Protein AF-A0A1B6C5C8-F1 (afdb_monomer_lite)

Secondary structure (DSSP, 8-state):
--HHHHHHHHHHHHHHH--TTT-HHHHHHHTHHHHHHHHHHHHHHHHHHHHHHHHHH---HHHHHHHHHHHHHHHHHHHHHTT--HHHHHHHHHHHHTS-HHHHHHTT-

InterPro domains:
  IPR008179 Phosphoribosyl-ATP pyrophosphohydrolase [TIGR03188] (5-93)
  IPR008179 Phosphoribosyl-ATP pyrophosphohydrolase [cd11534] (21-93)
  IPR021130 Phosphoribosyl-ATP pyrophosphohydrolase-like [PF01503] (5-96)

Foldseek 3Di:
DDPLVVLLVVLLVLCVVLPCVPDPSSVQVVVPDVSLVVQLVVLVVQLVVVVVCCVVPVDDCVSNVVSVVSNVSSVSSVCVSVPHDVVVVVVVVVVCVPAPPVRVVVPPD

Radius of gyration: 16.65 Å; chains: 1; bounding box: 34×37×42 Å

Sequence (109 aa):
MNIIKKLEKIIKKRKKEMNFKNSYIASVFYRKNNYILRKISEETLELILEVKDYIKNKKNKKFIIHECADLLFHILILLSNFNINFKEILKELKKRENISGIEEKKNRK

Structure (mmCIF, N/CA/C/O backbone):
data_AF-A0A1B6C5C8-F1
#
_entry.id   AF-A0A1B6C5C8-F1
#
loop_
_atom_site.group_PDB
_atom_site.id
_atom_si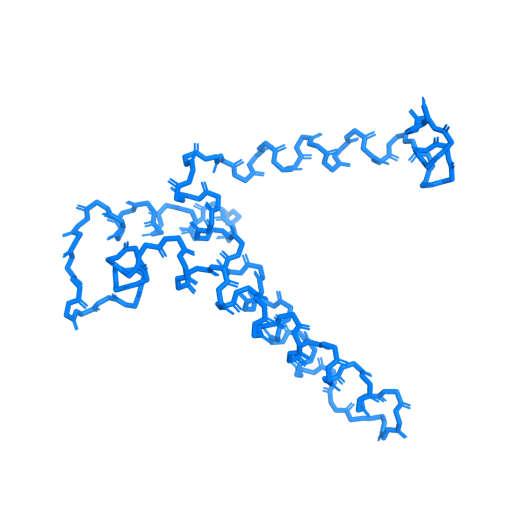te.type_symbol
_atom_site.label_atom_id
_atom_site.label_alt_id
_atom_site.label_comp_id
_atom_site.label_asym_id
_atom_site.label_entity_id
_atom_site.label_seq_id
_atom_site.pdbx_PDB_ins_code
_atom_site.Cartn_x
_atom_site.Cartn_y
_atom_site.Cartn_z
_atom_site.occupancy
_atom_site.B_iso_or_equiv
_atom_site.auth_seq_id
_atom_site.auth_comp_id
_atom_site.auth_asym_id
_atom_site.auth_atom_id
_atom_site.pdbx_PDB_model_num
ATOM 1 N N . MET A 1 1 ? -12.902 -13.516 0.252 1.00 53.62 1 MET A N 1
ATOM 2 C CA . MET A 1 1 ? -12.641 -12.287 1.048 1.00 53.62 1 MET A CA 1
ATOM 3 C C . MET A 1 1 ? -11.404 -11.593 0.471 1.00 53.62 1 MET A C 1
ATOM 5 O O . MET A 1 1 ? -10.376 -12.243 0.384 1.00 53.62 1 MET A O 1
ATOM 9 N N . ASN A 1 2 ? -11.498 -10.331 0.025 1.00 85.88 2 ASN A N 1
ATOM 10 C CA . ASN A 1 2 ? -10.384 -9.585 -0.597 1.00 85.88 2 ASN A CA 1
ATOM 11 C C . ASN A 1 2 ? -9.209 -9.400 0.397 1.00 85.88 2 ASN A C 1
ATOM 13 O O . ASN A 1 2 ? -9.445 -9.006 1.543 1.00 85.88 2 ASN A O 1
ATOM 17 N N . ILE A 1 3 ? -7.970 -9.671 -0.039 1.00 92.94 3 ILE A N 1
ATOM 18 C CA . ILE A 1 3 ? -6.737 -9.563 0.760 1.00 92.94 3 ILE A CA 1
ATOM 19 C C . ILE A 1 3 ? -6.573 -8.185 1.414 1.00 92.94 3 ILE A C 1
ATOM 21 O O . ILE A 1 3 ? -6.234 -8.114 2.594 1.00 92.94 3 ILE A O 1
ATOM 25 N N . ILE A 1 4 ? -6.935 -7.102 0.720 1.00 93.12 4 ILE A N 1
ATOM 26 C CA . ILE A 1 4 ? -6.823 -5.737 1.253 1.00 93.12 4 ILE A CA 1
ATOM 27 C C . ILE A 1 4 ? -7.713 -5.547 2.485 1.00 93.12 4 ILE A C 1
ATOM 29 O O . ILE A 1 4 ? -7.256 -5.063 3.516 1.00 93.12 4 ILE A O 1
ATOM 33 N N . LYS A 1 5 ? -8.962 -6.033 2.439 1.00 91.81 5 LYS A N 1
ATOM 34 C CA . LYS A 1 5 ? -9.874 -5.976 3.595 1.00 91.81 5 LYS A CA 1
ATOM 35 C C . LYS A 1 5 ? -9.341 -6.783 4.784 1.00 91.81 5 LYS A C 1
ATOM 37 O O . LYS A 1 5 ? -9.586 -6.415 5.932 1.00 91.81 5 LYS A O 1
ATOM 42 N N . LYS A 1 6 ? -8.648 -7.902 4.531 1.00 94.00 6 LYS A N 1
ATOM 43 C CA . LYS A 1 6 ? -8.007 -8.704 5.588 1.00 94.00 6 LYS A CA 1
ATOM 44 C C . LYS A 1 6 ? -6.846 -7.927 6.217 1.00 94.00 6 LYS A C 1
ATOM 46 O O . LYS A 1 6 ? -6.775 -7.860 7.442 1.00 94.00 6 LYS A O 1
ATOM 51 N N . LEU A 1 7 ? -5.996 -7.306 5.398 1.00 94.69 7 LEU A N 1
ATOM 52 C CA . LEU A 1 7 ? -4.877 -6.482 5.860 1.00 94.69 7 LEU A CA 1
ATOM 53 C C . LEU A 1 7 ? -5.351 -5.262 6.656 1.00 94.69 7 LEU A C 1
ATOM 55 O O . LEU A 1 7 ? -4.860 -5.053 7.758 1.00 94.69 7 LEU A O 1
ATOM 59 N N . GLU A 1 8 ? -6.367 -4.529 6.191 1.00 93.25 8 GLU A N 1
ATOM 60 C CA . GLU A 1 8 ? -6.949 -3.407 6.946 1.00 93.25 8 GLU A CA 1
ATOM 61 C C . GLU A 1 8 ? -7.422 -3.832 8.342 1.00 93.25 8 GLU A C 1
ATOM 63 O O . GLU A 1 8 ? -7.148 -3.149 9.329 1.00 93.25 8 GLU A O 1
ATOM 68 N N . LYS A 1 9 ? -8.116 -4.976 8.452 1.00 93.31 9 LYS A N 1
ATOM 69 C CA . LYS A 1 9 ? -8.560 -5.511 9.749 1.00 93.31 9 LYS A CA 1
ATOM 70 C C . LYS A 1 9 ? -7.374 -5.826 10.663 1.00 93.31 9 LYS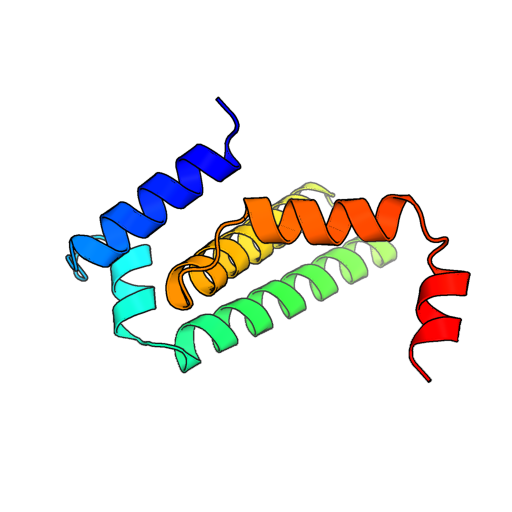 A C 1
ATOM 72 O O . LYS A 1 9 ? -7.414 -5.474 11.840 1.00 93.31 9 LYS A O 1
ATOM 77 N N . ILE A 1 10 ? -6.328 -6.460 10.131 1.00 93.00 10 ILE A N 1
ATOM 78 C CA . ILE A 1 10 ? -5.108 -6.794 10.883 1.00 93.00 10 ILE A CA 1
ATOM 79 C C . ILE A 1 10 ? -4.388 -5.523 11.345 1.00 93.00 10 ILE A C 1
ATOM 81 O O . ILE A 1 10 ? -4.008 -5.434 12.511 1.00 93.00 10 ILE A O 1
ATOM 85 N N . ILE A 1 11 ? -4.238 -4.531 10.464 1.00 93.56 11 ILE A N 1
ATOM 86 C CA . ILE A 1 11 ? -3.580 -3.256 10.770 1.00 93.56 11 ILE A CA 1
ATOM 87 C C . ILE A 1 11 ? -4.344 -2.518 11.870 1.00 93.56 11 ILE A C 1
ATOM 89 O O . ILE A 1 11 ? -3.745 -2.137 12.874 1.00 93.56 11 ILE A O 1
ATOM 93 N N . LYS A 1 12 ? -5.672 -2.392 11.748 1.00 91.38 12 LYS A N 1
ATOM 94 C CA . LYS A 1 12 ? -6.515 -1.754 12.773 1.00 91.38 12 LYS A CA 1
ATOM 95 C C . LYS A 1 12 ? -6.460 -2.491 14.109 1.00 91.38 12 LYS A C 1
ATOM 97 O O . LYS A 1 12 ? -6.393 -1.843 15.150 1.00 91.38 12 LYS A O 1
ATOM 102 N N . LYS A 1 13 ? -6.469 -3.830 14.093 1.00 91.31 13 LYS A N 1
ATOM 103 C CA . LYS A 1 13 ? -6.320 -4.652 15.303 1.00 91.31 13 LYS A CA 1
ATOM 104 C C . LYS A 1 13 ? -4.978 -4.369 15.986 1.00 91.31 13 LYS A C 1
ATOM 106 O O . LYS A 1 13 ? -4.964 -3.978 17.146 1.00 91.31 13 LYS A O 1
ATOM 111 N N . ARG A 1 14 ? -3.869 -4.447 15.244 1.00 89.31 14 ARG A N 1
ATOM 112 C CA . ARG A 1 14 ? -2.517 -4.199 15.774 1.00 89.31 14 ARG A CA 1
ATOM 113 C C . ARG A 1 14 ? -2.298 -2.749 16.228 1.00 89.31 14 ARG A C 1
ATOM 115 O O . ARG A 1 14 ? -1.581 -2.538 17.200 1.00 89.31 14 ARG A O 1
ATOM 122 N N . LYS A 1 15 ? -2.939 -1.763 15.579 1.00 85.75 15 LYS A N 1
ATOM 123 C CA . LYS A 1 15 ? -2.972 -0.356 16.031 1.00 85.75 15 LYS A CA 1
ATOM 124 C C . LYS A 1 15 ? -3.591 -0.236 17.427 1.00 85.75 15 LYS A C 1
ATOM 126 O O . LYS A 1 15 ? -3.055 0.482 18.260 1.00 85.75 15 LYS A O 1
ATOM 131 N N . LYS A 1 16 ? -4.704 -0.942 17.674 1.00 86.75 16 LYS A N 1
ATOM 132 C CA . LYS A 1 16 ? -5.416 -0.934 18.964 1.00 86.75 16 LYS A CA 1
ATOM 133 C C . LYS A 1 16 ? -4.669 -1.684 20.064 1.00 86.75 16 LYS A C 1
ATOM 135 O O . LYS A 1 16 ? -4.663 -1.227 21.195 1.00 86.75 16 LYS A O 1
ATOM 140 N N . GLU A 1 17 ? -4.062 -2.823 19.736 1.00 86.06 17 GLU A N 1
ATOM 141 C CA . GLU A 1 17 ? -3.369 -3.668 20.719 1.00 86.06 17 GLU A CA 1
ATOM 142 C C . GLU A 1 17 ? -2.127 -3.001 21.320 1.00 86.06 17 GLU A C 1
ATOM 144 O O . GLU A 1 17 ? -1.733 -3.368 22.420 1.00 86.06 17 GLU A O 1
ATOM 149 N N . MET A 1 18 ? -1.490 -2.059 20.606 1.00 75.31 18 MET A N 1
ATOM 150 C CA . MET A 1 18 ? -0.306 -1.321 21.078 1.00 75.31 18 MET A CA 1
ATOM 151 C C . MET A 1 18 ? 0.825 -2.217 21.636 1.00 75.31 18 MET A C 1
ATOM 153 O O . MET A 1 18 ? 1.678 -1.776 22.401 1.00 75.31 18 MET A O 1
ATOM 157 N N . ASN A 1 19 ? 0.894 -3.487 21.222 1.00 77.75 19 ASN A N 1
ATOM 158 C CA . ASN A 1 19 ? 1.959 -4.399 21.632 1.00 77.75 19 ASN A CA 1
ATOM 159 C C . ASN A 1 19 ? 3.204 -4.200 20.752 1.00 77.75 19 ASN A C 1
ATOM 161 O O . ASN A 1 19 ? 3.467 -4.950 19.809 1.00 77.75 19 ASN A O 1
ATOM 165 N N . PHE A 1 20 ? 3.958 -3.143 21.048 1.00 71.00 20 PHE A N 1
ATOM 166 C CA . PHE A 1 20 ? 5.074 -2.660 20.228 1.00 71.00 20 PHE A CA 1
ATOM 167 C C . PHE A 1 20 ? 6.296 -3.585 20.205 1.00 71.00 20 PHE A C 1
ATOM 169 O O . PHE A 1 20 ? 7.104 -3.488 19.285 1.00 71.00 20 PHE A O 1
ATOM 176 N N . LYS A 1 21 ? 6.435 -4.477 21.196 1.00 66.25 21 LYS A N 1
ATOM 177 C CA . LYS A 1 21 ? 7.576 -5.400 21.300 1.00 66.25 21 LYS A CA 1
ATOM 178 C C . LYS A 1 21 ? 7.481 -6.561 20.307 1.00 66.25 21 LYS A C 1
ATOM 180 O O . LYS A 1 21 ? 8.504 -7.003 19.803 1.00 66.25 21 LYS A O 1
ATOM 185 N N . ASN A 1 22 ? 6.261 -6.993 19.971 1.00 74.38 22 ASN A N 1
ATOM 186 C CA . ASN A 1 22 ? 6.030 -8.214 19.186 1.00 74.38 22 ASN A CA 1
ATOM 187 C C . ASN A 1 22 ? 5.323 -7.964 17.841 1.00 74.38 22 ASN A C 1
ATOM 189 O O . ASN A 1 22 ? 4.950 -8.907 17.145 1.00 74.38 22 ASN A O 1
ATOM 193 N N . SER A 1 23 ? 5.092 -6.703 17.465 1.00 80.94 23 SER A N 1
ATOM 194 C CA . SER A 1 23 ? 4.344 -6.352 16.255 1.00 80.94 23 SER A CA 1
ATOM 195 C C . SER A 1 23 ? 4.984 -5.182 15.520 1.00 80.94 23 SER A C 1
ATOM 197 O O . SER A 1 23 ? 4.977 -4.049 16.001 1.00 80.94 23 SER A O 1
ATOM 199 N N . TYR A 1 2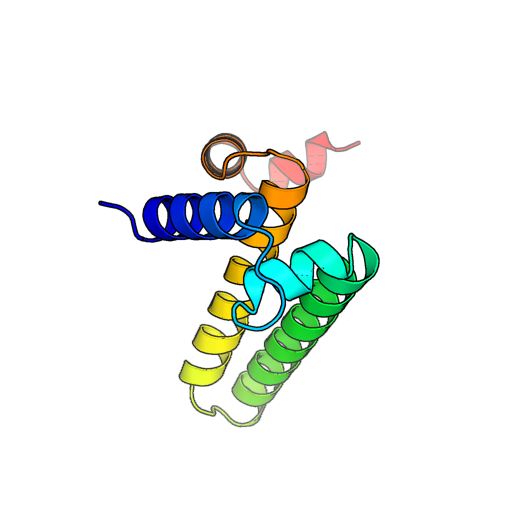4 ? 5.460 -5.447 14.300 1.00 83.50 24 TYR A N 1
ATOM 200 C CA . TYR A 1 24 ? 5.983 -4.421 13.394 1.00 83.50 24 TYR A CA 1
ATOM 201 C C . TYR A 1 24 ? 4.979 -3.281 13.164 1.00 83.50 24 TYR A C 1
ATOM 203 O O . TYR A 1 24 ? 5.312 -2.114 13.316 1.00 83.50 24 TYR A O 1
ATOM 211 N N . ILE A 1 25 ? 3.711 -3.604 12.888 1.00 82.31 25 ILE A N 1
ATOM 212 C CA . ILE A 1 25 ? 2.669 -2.585 12.673 1.00 82.31 25 ILE A CA 1
ATOM 213 C C . ILE A 1 25 ? 2.488 -1.714 13.922 1.00 82.31 25 ILE A C 1
ATOM 215 O O . ILE A 1 25 ? 2.330 -0.501 13.811 1.00 82.31 25 ILE A O 1
ATOM 219 N N . ALA A 1 26 ? 2.521 -2.314 15.115 1.00 78.94 26 ALA A N 1
ATOM 220 C CA . ALA A 1 26 ? 2.410 -1.541 16.343 1.00 78.94 26 ALA A CA 1
ATOM 221 C C . ALA A 1 26 ? 3.623 -0.606 16.498 1.00 78.94 26 ALA A C 1
ATOM 223 O O . ALA A 1 26 ? 3.439 0.573 16.797 1.00 78.94 26 ALA A O 1
ATOM 224 N N . SER A 1 27 ? 4.848 -1.092 16.254 1.00 81.56 27 SER A N 1
ATOM 225 C CA . SER A 1 27 ? 6.062 -0.268 16.362 1.00 81.56 27 SER A CA 1
ATOM 226 C C . SER A 1 27 ? 6.090 0.882 15.346 1.00 81.56 27 SER A C 1
ATOM 228 O O . SER A 1 27 ? 6.549 1.975 15.675 1.00 81.56 27 SER A O 1
ATOM 230 N N . VAL A 1 28 ? 5.523 0.686 14.152 1.00 83.19 28 VAL A N 1
ATOM 231 C CA . VAL A 1 28 ? 5.313 1.747 13.155 1.00 83.19 28 VAL A CA 1
ATOM 232 C C . VAL A 1 28 ? 4.398 2.843 13.712 1.00 83.19 28 VAL A C 1
ATOM 234 O O . VAL A 1 28 ? 4.764 4.016 13.673 1.00 83.19 28 VAL A O 1
ATOM 237 N N . PHE A 1 29 ? 3.245 2.482 14.291 1.00 82.81 29 PHE A N 1
ATOM 238 C CA . PHE A 1 29 ? 2.331 3.463 14.894 1.00 82.81 29 PHE A CA 1
ATOM 239 C C . PHE A 1 29 ? 2.940 4.175 16.109 1.00 82.81 29 PHE A C 1
ATOM 241 O O . PHE A 1 29 ? 2.735 5.377 16.272 1.00 82.81 29 PHE A O 1
ATOM 248 N N . TYR A 1 30 ? 3.730 3.472 16.927 1.00 80.12 30 TYR A N 1
ATOM 249 C CA . TYR A 1 30 ? 4.457 4.073 18.050 1.00 80.12 30 TYR A CA 1
ATOM 250 C C . TYR A 1 30 ? 5.417 5.177 17.593 1.00 80.12 30 TYR A C 1
ATOM 252 O O . TYR A 1 30 ? 5.503 6.232 18.218 1.00 80.12 30 TYR A O 1
ATOM 260 N N . ARG A 1 31 ? 6.104 4.961 16.466 1.00 81.00 31 ARG A N 1
ATOM 261 C CA . ARG A 1 31 ? 7.053 5.918 15.879 1.00 81.00 31 ARG A CA 1
ATOM 262 C C . ARG A 1 31 ? 6.381 7.064 15.100 1.00 81.00 31 ARG A C 1
ATOM 264 O O . ARG A 1 31 ? 7.083 7.935 14.585 1.00 81.00 31 ARG A O 1
ATOM 271 N N . LYS A 1 32 ? 5.040 7.109 15.081 1.00 83.31 32 LYS A N 1
ATOM 272 C CA . LYS A 1 32 ? 4.194 8.197 14.553 1.00 83.31 32 LYS A CA 1
ATOM 273 C C . LYS A 1 32 ? 4.452 8.527 13.070 1.00 83.31 32 LYS A C 1
ATOM 275 O O . LYS A 1 32 ? 5.087 7.779 12.327 1.00 83.31 32 LYS A O 1
ATOM 280 N N . ASN A 1 33 ? 3.900 9.660 12.630 1.00 88.69 33 ASN A N 1
ATOM 281 C CA . ASN A 1 33 ? 3.821 10.083 11.230 1.00 88.69 33 ASN A CA 1
ATOM 282 C C . ASN A 1 33 ? 5.181 10.092 10.515 1.00 88.69 33 ASN A C 1
ATOM 284 O O . ASN A 1 33 ? 5.265 9.599 9.396 1.00 88.69 33 ASN A O 1
ATOM 288 N N . ASN A 1 34 ? 6.247 10.579 11.158 1.00 91.31 34 ASN A N 1
ATOM 289 C CA . ASN A 1 34 ? 7.566 10.695 10.521 1.00 91.31 34 ASN A CA 1
ATOM 290 C C . ASN A 1 34 ? 8.121 9.339 10.071 1.00 91.31 34 ASN A C 1
ATOM 292 O O . ASN A 1 34 ? 8.698 9.239 8.993 1.00 91.31 34 ASN A O 1
ATOM 296 N N . TYR A 1 35 ? 7.914 8.281 10.860 1.00 92.69 35 TYR A N 1
ATOM 297 C CA . TYR A 1 35 ? 8.380 6.948 10.485 1.00 92.69 35 TYR A CA 1
ATOM 298 C C . TYR A 1 35 ? 7.562 6.358 9.334 1.00 92.69 35 TYR A C 1
ATOM 300 O O . TYR A 1 35 ? 8.138 5.758 8.431 1.00 92.69 35 TYR A O 1
ATOM 308 N N . ILE A 1 36 ? 6.239 6.560 9.340 1.00 93.56 36 ILE A N 1
ATOM 309 C CA . ILE A 1 36 ? 5.357 6.130 8.243 1.00 93.56 36 ILE A CA 1
ATOM 310 C C . ILE A 1 36 ? 5.765 6.816 6.934 1.00 93.56 36 ILE A C 1
ATOM 312 O O . ILE A 1 36 ? 5.931 6.143 5.921 1.00 93.56 36 ILE A O 1
ATOM 316 N N . LEU A 1 37 ? 5.963 8.139 6.962 1.00 95.38 37 LEU A N 1
ATOM 317 C CA . LEU A 1 37 ? 6.375 8.908 5.786 1.00 95.38 37 LEU A CA 1
ATOM 318 C C . LEU A 1 37 ? 7.756 8.483 5.289 1.00 95.38 37 LEU A C 1
ATOM 320 O O . LEU A 1 37 ? 7.939 8.311 4.090 1.00 95.38 37 LEU A O 1
ATOM 324 N N . ARG A 1 38 ? 8.703 8.247 6.203 1.00 96.19 38 ARG A N 1
ATOM 325 C CA . ARG A 1 38 ? 10.023 7.731 5.843 1.00 96.19 38 ARG A CA 1
ATOM 326 C C . ARG A 1 38 ? 9.929 6.389 5.116 1.00 96.19 38 ARG A C 1
ATOM 328 O O . ARG A 1 38 ? 10.535 6.261 4.064 1.00 96.19 38 ARG A O 1
ATOM 335 N N . LYS A 1 39 ? 9.146 5.433 5.633 1.00 97.00 39 LYS A N 1
ATOM 336 C CA . LYS A 1 39 ? 8.952 4.134 4.968 1.00 97.00 39 LYS A CA 1
ATOM 337 C C . LYS A 1 39 ? 8.355 4.296 3.573 1.00 97.00 39 LYS A C 1
ATOM 339 O O . LYS A 1 39 ? 8.871 3.713 2.639 1.00 97.00 39 LYS A O 1
ATOM 344 N N . ILE A 1 40 ? 7.341 5.146 3.402 1.00 97.62 40 ILE A N 1
ATOM 345 C CA . ILE A 1 40 ? 6.775 5.420 2.069 1.00 97.62 40 ILE A CA 1
ATOM 346 C C . ILE A 1 40 ? 7.840 5.967 1.110 1.00 97.62 40 ILE A C 1
ATOM 348 O O . ILE A 1 40 ? 7.891 5.539 -0.041 1.00 97.62 40 ILE A O 1
ATOM 352 N N . SER A 1 41 ? 8.685 6.895 1.566 1.00 97.81 41 SER A N 1
ATOM 353 C CA . SER A 1 41 ? 9.776 7.434 0.748 1.00 97.81 41 SER A CA 1
ATOM 354 C C . SER A 1 41 ? 10.826 6.376 0.396 1.00 97.81 41 SER A C 1
ATOM 356 O O . SER A 1 41 ? 11.270 6.345 -0.749 1.00 97.81 41 SER A O 1
ATOM 358 N N . GLU A 1 42 ? 11.199 5.521 1.355 1.00 97.94 42 GLU A N 1
ATOM 359 C CA . GLU A 1 42 ? 12.118 4.390 1.158 1.00 97.94 42 GLU A CA 1
ATOM 360 C C . GLU A 1 42 ? 11.559 3.420 0.104 1.00 97.94 42 GLU A C 1
ATOM 362 O O . GLU A 1 42 ? 12.169 3.280 -0.953 1.00 97.94 42 GLU A O 1
ATOM 367 N N . GLU A 1 43 ? 10.347 2.886 0.300 1.00 98.12 43 GLU A N 1
ATOM 368 C CA . GLU A 1 43 ? 9.739 1.919 -0.634 1.00 98.12 43 GLU A CA 1
ATOM 369 C C . GLU A 1 43 ? 9.501 2.510 -2.030 1.00 98.12 43 GLU A C 1
ATOM 371 O O . GLU A 1 43 ? 9.596 1.833 -3.054 1.00 98.12 43 GLU A O 1
ATOM 376 N N . THR A 1 44 ? 9.202 3.811 -2.104 1.00 98.50 44 THR A N 1
ATOM 377 C CA . THR A 1 44 ? 9.074 4.501 -3.395 1.00 98.50 44 THR A CA 1
ATOM 378 C C . THR A 1 44 ? 10.412 4.536 -4.131 1.00 98.50 44 THR A C 1
ATOM 380 O O . THR A 1 44 ? 10.452 4.321 -5.344 1.00 98.50 44 THR A O 1
ATOM 383 N N . LEU A 1 45 ? 11.508 4.824 -3.423 1.00 98.19 45 LEU A N 1
ATOM 384 C CA . LEU A 1 45 ? 12.841 4.849 -4.013 1.00 98.19 45 LEU A CA 1
ATOM 385 C C . LEU A 1 45 ? 13.282 3.444 -4.436 1.00 98.19 45 LEU A C 1
ATOM 387 O O . LEU A 1 45 ? 13.785 3.294 -5.548 1.00 98.19 45 LEU A O 1
ATOM 391 N N . GLU A 1 46 ? 13.051 2.433 -3.601 1.00 97.94 46 GLU A N 1
ATOM 392 C CA . GLU A 1 46 ? 13.370 1.030 -3.897 1.00 97.94 46 GLU A CA 1
ATOM 393 C C . GLU A 1 46 ? 12.626 0.552 -5.150 1.00 97.94 46 GLU A C 1
ATOM 395 O O . GLU A 1 46 ? 13.257 0.094 -6.107 1.00 97.94 46 GLU A O 1
ATOM 400 N N . LEU A 1 47 ? 11.320 0.826 -5.252 1.00 98.38 47 LEU A N 1
ATOM 401 C CA . LEU A 1 47 ? 10.545 0.540 -6.460 1.00 98.38 47 LEU A CA 1
ATOM 402 C C . LEU A 1 47 ? 11.120 1.228 -7.712 1.00 98.38 47 LEU A C 1
ATOM 404 O O . LEU A 1 47 ? 11.222 0.610 -8.775 1.00 98.38 47 LEU A O 1
ATOM 408 N N . ILE A 1 48 ? 11.505 2.506 -7.615 1.00 98.12 48 ILE A N 1
ATOM 409 C CA . ILE A 1 48 ? 12.119 3.240 -8.735 1.00 98.12 48 ILE A CA 1
ATOM 410 C C . ILE A 1 48 ? 13.430 2.576 -9.169 1.00 98.12 48 ILE A C 1
ATOM 412 O O . ILE A 1 48 ? 13.692 2.464 -10.371 1.00 98.12 48 ILE A O 1
ATOM 416 N N . LEU A 1 49 ? 14.266 2.170 -8.212 1.00 96.75 49 LEU A N 1
ATOM 417 C CA . LEU A 1 49 ? 15.556 1.541 -8.482 1.00 96.75 49 LEU A CA 1
ATOM 418 C C . LEU A 1 49 ? 15.381 0.175 -9.151 1.00 96.75 49 LEU A C 1
ATOM 420 O O . LEU A 1 49 ? 16.004 -0.062 -10.187 1.00 96.75 49 LEU A O 1
ATOM 424 N N . GLU A 1 50 ? 14.474 -0.663 -8.650 1.00 97.06 50 GLU A N 1
ATOM 425 C CA . GLU A 1 50 ? 14.184 -1.978 -9.232 1.00 97.06 50 GLU A CA 1
ATOM 426 C C . GLU A 1 50 ? 13.608 -1.873 -10.650 1.00 97.06 50 GLU A C 1
ATOM 428 O O . GLU A 1 50 ? 13.972 -2.641 -11.545 1.00 97.06 50 GLU A O 1
ATOM 433 N N . VAL A 1 51 ? 12.765 -0.870 -10.920 1.00 97.38 51 VAL A N 1
ATOM 434 C CA . VAL A 1 51 ? 12.272 -0.601 -12.281 1.00 97.38 51 VAL A CA 1
ATOM 435 C C . VAL A 1 51 ? 13.406 -0.150 -13.207 1.00 97.38 51 VA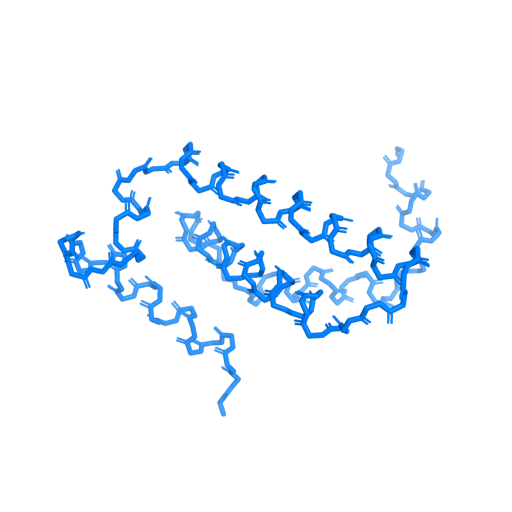L A C 1
ATOM 437 O O . VAL A 1 51 ? 13.507 -0.640 -14.335 1.00 97.38 51 VAL A O 1
ATOM 440 N N . LYS A 1 52 ? 14.280 0.762 -12.760 1.00 96.38 52 LYS A N 1
ATOM 441 C CA . LYS A 1 52 ? 15.436 1.218 -13.556 1.00 96.38 52 LYS A CA 1
ATOM 442 C C . LYS A 1 52 ? 16.382 0.070 -13.885 1.00 96.38 52 LYS A C 1
ATOM 444 O O . LYS A 1 52 ? 16.839 -0.049 -15.024 1.00 96.38 52 LYS A O 1
ATOM 449 N N . ASP A 1 53 ? 16.665 -0.774 -12.904 1.00 94.31 53 ASP A N 1
ATOM 450 C CA . ASP A 1 53 ? 17.526 -1.932 -13.081 1.00 94.31 53 ASP A CA 1
ATOM 451 C C . ASP A 1 53 ? 16.894 -2.972 -14.018 1.00 94.31 53 ASP A C 1
ATOM 453 O O . ASP A 1 53 ? 17.566 -3.475 -14.921 1.00 94.31 53 ASP A O 1
ATOM 457 N N . TYR A 1 54 ? 15.582 -3.208 -13.909 1.00 95.75 54 TYR A N 1
ATOM 458 C CA . TYR A 1 54 ? 14.846 -4.035 -14.864 1.00 95.75 54 TYR A CA 1
ATOM 459 C C . TYR A 1 54 ? 14.942 -3.497 -16.298 1.00 95.75 54 TYR A C 1
ATOM 461 O O . TYR A 1 54 ? 15.175 -4.271 -17.223 1.00 95.75 54 TYR A O 1
ATOM 469 N N . ILE A 1 55 ? 14.804 -2.185 -16.508 1.00 95.81 55 ILE A N 1
ATOM 470 C CA . ILE A 1 55 ? 14.921 -1.575 -17.844 1.00 95.81 55 ILE A CA 1
ATOM 471 C C . ILE A 1 55 ? 16.327 -1.780 -18.422 1.00 95.81 55 ILE A C 1
ATOM 473 O O . ILE A 1 55 ? 16.462 -2.129 -19.594 1.00 95.81 55 ILE A O 1
ATOM 477 N N . LYS A 1 56 ? 17.370 -1.587 -17.605 1.00 94.38 56 LYS A N 1
ATOM 478 C CA . LYS A 1 56 ? 18.769 -1.677 -18.047 1.00 94.38 56 LYS A CA 1
ATOM 479 C C . LYS A 1 56 ? 19.211 -3.115 -18.311 1.00 94.38 56 LYS A C 1
ATOM 481 O O . LYS A 1 56 ? 19.865 -3.389 -19.310 1.00 94.38 56 LYS A O 1
ATOM 486 N N . ASN A 1 57 ? 18.868 -4.018 -17.400 1.00 93.25 57 ASN A N 1
ATOM 487 C CA . ASN A 1 57 ? 19.469 -5.346 -17.314 1.00 93.25 57 ASN A CA 1
ATOM 488 C C . ASN A 1 57 ? 18.463 -6.482 -17.566 1.00 93.25 57 ASN A C 1
ATOM 490 O O . ASN A 1 57 ? 18.841 -7.648 -17.501 1.00 93.25 57 ASN A O 1
ATOM 494 N N . LYS A 1 58 ? 17.180 -6.168 -17.819 1.00 85.31 58 LYS A N 1
ATOM 495 C CA . LYS A 1 58 ? 16.072 -7.138 -17.938 1.00 85.31 58 LYS A CA 1
ATOM 496 C C . LYS A 1 58 ? 16.070 -8.173 -16.805 1.00 85.31 58 LYS A C 1
ATOM 498 O O . LYS A 1 58 ? 15.856 -9.360 -17.043 1.00 85.31 58 LYS A O 1
ATOM 503 N N . LYS A 1 59 ? 16.315 -7.712 -15.569 1.00 79.94 59 LYS A N 1
ATOM 504 C CA . LYS A 1 59 ? 16.324 -8.546 -14.356 1.00 79.94 59 LYS A CA 1
ATOM 505 C C . LYS A 1 59 ? 14.942 -9.146 -14.049 1.00 79.94 59 LYS A C 1
ATOM 507 O O . LYS A 1 59 ? 14.011 -9.131 -14.848 1.00 79.94 59 LYS A O 1
ATOM 512 N N . ASN A 1 60 ? 14.788 -9.736 -12.872 1.00 87.00 60 ASN A N 1
ATOM 513 C CA . ASN A 1 60 ? 13.571 -10.420 -12.471 1.00 87.00 60 ASN A CA 1
ATOM 514 C C . ASN A 1 60 ? 12.460 -9.438 -12.051 1.00 87.00 60 ASN A C 1
ATOM 516 O O . ASN A 1 60 ? 12.608 -8.722 -11.065 1.00 87.00 60 ASN A O 1
ATOM 520 N N . LYS A 1 61 ? 11.296 -9.477 -12.720 1.00 94.62 61 LYS A N 1
ATOM 521 C CA . LYS A 1 61 ? 10.109 -8.668 -12.360 1.00 94.62 61 LYS A CA 1
ATOM 522 C C . LYS A 1 61 ? 9.602 -8.906 -10.929 1.00 94.62 61 LYS A C 1
ATOM 524 O O . LYS A 1 61 ? 8.820 -8.102 -10.430 1.00 94.62 61 LYS A O 1
ATOM 529 N N . LYS A 1 62 ? 10.011 -10.000 -10.271 1.00 95.75 62 LYS A N 1
ATOM 530 C CA . LYS A 1 62 ? 9.631 -10.300 -8.882 1.00 95.75 62 LYS A CA 1
ATOM 531 C C . LYS A 1 62 ? 10.024 -9.190 -7.904 1.00 95.75 62 LYS A C 1
ATOM 533 O O . LYS A 1 62 ? 9.252 -8.956 -6.983 1.00 95.75 62 LYS A O 1
ATOM 538 N N . PHE A 1 63 ? 11.143 -8.497 -8.120 1.00 95.25 63 PHE A N 1
ATOM 539 C CA . PHE A 1 63 ? 11.563 -7.395 -7.247 1.00 95.25 63 PHE A CA 1
ATOM 540 C C . PHE A 1 63 ? 10.619 -6.195 -7.359 1.00 95.25 63 PHE A C 1
ATOM 542 O O . PHE A 1 63 ? 10.081 -5.750 -6.358 1.00 95.25 63 PHE A O 1
ATOM 549 N N . ILE A 1 64 ? 10.250 -5.789 -8.580 1.00 97.25 64 ILE A N 1
ATOM 550 C CA . ILE A 1 64 ? 9.229 -4.746 -8.804 1.00 97.25 64 ILE A CA 1
ATOM 551 C C . ILE A 1 64 ? 7.908 -5.097 -8.103 1.00 97.25 64 ILE A C 1
ATOM 553 O O . ILE A 1 64 ? 7.275 -4.241 -7.492 1.00 97.25 64 ILE A O 1
ATOM 557 N N . ILE A 1 65 ? 7.466 -6.356 -8.203 1.00 97.44 65 ILE A N 1
ATOM 558 C CA . ILE A 1 65 ? 6.235 -6.814 -7.542 1.00 97.44 65 ILE A CA 1
ATOM 559 C C . ILE A 1 65 ? 6.368 -6.716 -6.017 1.00 97.44 65 ILE A C 1
ATOM 561 O O . ILE A 1 65 ? 5.399 -6.338 -5.360 1.00 97.44 65 ILE A O 1
ATOM 565 N N . HIS A 1 66 ? 7.539 -7.056 -5.472 1.00 97.38 66 HIS A N 1
ATOM 566 C CA . HIS A 1 66 ? 7.826 -6.983 -4.044 1.00 97.38 66 HIS A CA 1
ATOM 567 C C . HIS A 1 66 ? 7.735 -5.543 -3.531 1.00 97.38 66 HIS A C 1
ATOM 569 O O . HIS A 1 66 ? 6.904 -5.277 -2.666 1.00 97.38 66 HIS A O 1
ATOM 575 N N . GLU A 1 67 ? 8.458 -4.614 -4.158 1.00 98.00 67 GLU A N 1
ATOM 576 C CA . GLU A 1 67 ? 8.477 -3.206 -3.738 1.00 98.00 67 GLU A CA 1
ATOM 577 C C . GLU A 1 67 ? 7.121 -2.518 -3.932 1.00 98.00 67 GLU A C 1
ATOM 579 O O . GLU A 1 67 ? 6.654 -1.755 -3.087 1.00 98.00 67 GLU A O 1
ATOM 584 N N . CYS A 1 68 ? 6.396 -2.848 -5.008 1.00 98.06 68 CYS A N 1
ATOM 585 C CA . CYS A 1 68 ? 5.011 -2.399 -5.173 1.00 98.06 68 CYS A CA 1
ATOM 586 C C . CYS A 1 68 ? 4.108 -2.886 -4.031 1.00 98.06 68 CYS A C 1
ATOM 588 O O . CYS A 1 68 ? 3.230 -2.148 -3.575 1.00 98.06 68 CYS A O 1
ATOM 590 N N . ALA A 1 69 ? 4.271 -4.140 -3.600 1.00 97.75 69 ALA A N 1
ATOM 591 C CA . ALA A 1 69 ? 3.476 -4.702 -2.518 1.00 97.75 69 ALA A CA 1
ATOM 592 C C . ALA A 1 69 ? 3.822 -4.055 -1.170 1.00 97.75 69 ALA A C 1
ATOM 594 O O . ALA A 1 69 ? 2.896 -3.778 -0.401 1.00 97.75 69 ALA A O 1
ATOM 595 N N . ASP A 1 70 ? 5.100 -3.773 -0.905 1.00 97.25 70 ASP A N 1
ATOM 596 C CA . ASP A 1 70 ? 5.522 -3.138 0.345 1.00 97.25 70 ASP A CA 1
ATOM 597 C C . ASP A 1 70 ? 5.097 -1.666 0.418 1.00 97.25 70 ASP A C 1
ATOM 599 O O . ASP A 1 70 ? 4.468 -1.241 1.394 1.00 97.25 70 ASP A O 1
ATOM 603 N N . LEU A 1 71 ? 5.248 -0.920 -0.682 1.00 98.12 71 LEU A N 1
ATOM 604 C CA . LEU A 1 71 ? 4.708 0.434 -0.802 1.00 98.12 71 LEU A CA 1
ATOM 605 C 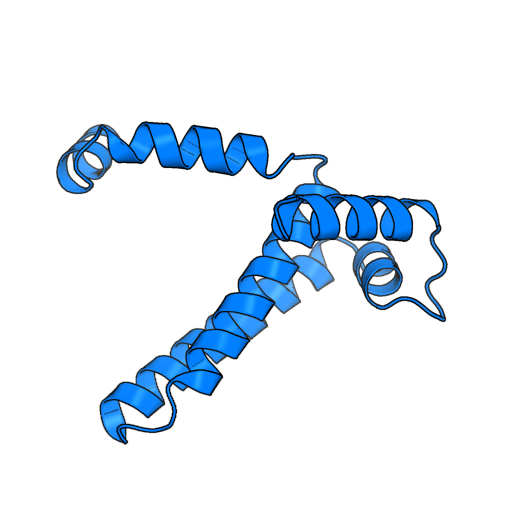C . LEU A 1 71 ? 3.190 0.461 -0.560 1.00 98.12 71 LEU A C 1
ATOM 607 O O . LEU A 1 71 ? 2.690 1.282 0.216 1.00 98.12 71 LEU A O 1
ATOM 611 N N . LEU A 1 72 ? 2.431 -0.455 -1.176 1.00 97.06 72 LEU A N 1
ATOM 612 C CA . LEU A 1 72 ? 0.988 -0.568 -0.938 1.00 97.06 72 LEU A CA 1
ATOM 613 C C . LEU A 1 72 ? 0.667 -0.910 0.519 1.00 97.06 72 LEU A C 1
ATOM 615 O O . LEU A 1 72 ? -0.285 -0.365 1.082 1.00 97.06 72 LEU A O 1
ATOM 619 N N . PHE A 1 73 ? 1.444 -1.788 1.151 1.00 96.06 73 PHE A N 1
ATOM 620 C CA . PHE A 1 73 ? 1.274 -2.122 2.559 1.00 96.06 73 PHE A CA 1
ATOM 621 C C . PHE A 1 73 ? 1.495 -0.898 3.460 1.00 96.06 73 PHE A C 1
ATOM 623 O O . PHE A 1 73 ? 0.661 -0.611 4.325 1.00 96.06 73 PHE A O 1
ATOM 630 N N . HIS A 1 74 ? 2.542 -0.114 3.209 1.00 96.00 74 HIS A N 1
ATOM 631 C CA . HIS A 1 74 ? 2.810 1.124 3.935 1.00 96.00 74 HIS A CA 1
ATOM 632 C C . HIS A 1 74 ? 1.752 2.210 3.694 1.00 96.00 74 HIS A C 1
ATOM 634 O O . HIS A 1 74 ? 1.372 2.913 4.637 1.00 96.00 74 HIS A O 1
ATOM 640 N N . ILE A 1 75 ? 1.173 2.282 2.492 1.00 96.81 75 ILE A N 1
ATOM 641 C CA . ILE A 1 75 ? -0.006 3.116 2.215 1.00 96.81 75 ILE A CA 1
ATOM 642 C C . ILE A 1 75 ? -1.206 2.662 3.060 1.00 96.81 75 ILE A C 1
ATOM 644 O O . ILE A 1 75 ? -1.888 3.499 3.647 1.00 96.81 75 ILE A O 1
ATOM 648 N N . LEU A 1 76 ? -1.466 1.357 3.201 1.00 95.94 76 LEU A N 1
ATOM 649 C CA . LEU A 1 76 ? -2.551 0.872 4.069 1.00 95.94 76 LEU A CA 1
ATOM 650 C C . LEU A 1 76 ? -2.339 1.265 5.541 1.00 95.94 76 LEU A C 1
ATOM 652 O O . LEU A 1 76 ? -3.305 1.618 6.227 1.00 95.94 76 LEU A O 1
ATOM 656 N N . ILE A 1 77 ? -1.094 1.243 6.030 1.00 94.75 77 ILE A N 1
ATOM 657 C CA . ILE A 1 77 ? -0.762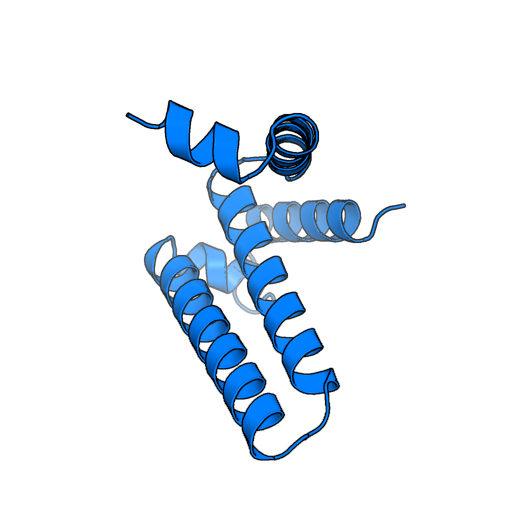 1.727 7.378 1.00 94.75 77 ILE A CA 1
ATOM 658 C C . ILE A 1 77 ? -1.043 3.230 7.494 1.00 94.75 77 ILE A C 1
ATOM 660 O O . ILE A 1 77 ? -1.686 3.646 8.461 1.00 94.75 77 ILE A O 1
ATOM 664 N N . LEU A 1 78 ? -0.619 4.030 6.509 1.00 95.75 78 LEU A N 1
ATOM 665 C CA . LEU A 1 78 ? -0.886 5.469 6.452 1.00 95.75 78 LEU A CA 1
ATOM 666 C C . LEU A 1 78 ? -2.389 5.762 6.508 1.00 95.75 78 LEU A C 1
ATOM 668 O O . LEU A 1 78 ? -2.835 6.528 7.358 1.00 95.75 78 LEU A O 1
ATOM 672 N N . LEU A 1 79 ? -3.187 5.116 5.656 1.00 95.31 79 LEU A N 1
ATOM 673 C CA . LEU A 1 79 ? -4.641 5.290 5.638 1.00 95.31 79 LEU A CA 1
ATOM 674 C C . LEU A 1 79 ? -5.251 4.945 6.998 1.00 95.31 79 LEU A C 1
ATOM 676 O O . LEU A 1 79 ? -6.019 5.726 7.560 1.00 95.31 79 LEU A O 1
ATOM 680 N N . SER A 1 80 ? -4.834 3.824 7.593 1.00 93.62 80 SER A N 1
ATOM 681 C CA . SER A 1 80 ? -5.284 3.445 8.931 1.00 93.62 80 SER A CA 1
ATOM 682 C C . SER A 1 80 ? -4.815 4.414 10.022 1.00 93.62 80 SER A C 1
ATOM 684 O O . SER A 1 80 ? -5.480 4.501 11.058 1.00 93.62 80 SER A O 1
ATOM 686 N N . ASN A 1 81 ? -3.697 5.125 9.851 1.00 91.88 81 ASN A N 1
ATOM 687 C CA . ASN A 1 81 ? -3.242 6.161 10.780 1.00 91.88 81 ASN A CA 1
ATOM 688 C C . ASN A 1 81 ? -4.248 7.315 10.836 1.00 91.88 81 ASN A C 1
ATOM 690 O O . ASN A 1 81 ? -4.664 7.699 11.928 1.00 91.88 81 ASN A O 1
ATOM 694 N N . PHE A 1 82 ? -4.717 7.747 9.664 1.00 92.75 82 PHE A N 1
ATOM 695 C CA . PHE A 1 82 ? -5.704 8.813 9.471 1.00 92.75 82 PHE A CA 1
ATOM 696 C C . PHE A 1 82 ? -7.165 8.334 9.508 1.00 92.75 82 PHE A C 1
ATOM 698 O O . PHE A 1 82 ? -8.074 9.102 9.219 1.00 92.75 82 PHE A O 1
ATOM 705 N N . ASN A 1 83 ? -7.409 7.075 9.890 1.00 92.94 83 ASN A N 1
ATOM 706 C CA . ASN A 1 83 ? -8.737 6.451 9.948 1.00 92.94 83 ASN A CA 1
ATOM 707 C C . ASN A 1 83 ? -9.501 6.441 8.607 1.00 92.94 83 ASN A C 1
ATOM 709 O O . ASN A 1 83 ? -10.726 6.338 8.594 1.00 92.94 83 ASN A O 1
ATOM 713 N N . ILE A 1 84 ? -8.780 6.473 7.488 1.00 95.19 84 ILE A N 1
ATOM 714 C CA . ILE A 1 84 ? -9.337 6.390 6.137 1.00 95.19 84 ILE A CA 1
ATOM 715 C C . ILE A 1 84 ? -9.478 4.916 5.755 1.00 95.19 84 ILE A C 1
ATOM 717 O O . ILE A 1 84 ? -8.555 4.121 5.947 1.00 95.19 84 ILE A O 1
ATOM 721 N N . ASN A 1 85 ? -10.631 4.526 5.207 1.00 91.94 85 ASN A N 1
ATOM 722 C CA . ASN A 1 85 ? -10.813 3.169 4.692 1.00 91.94 85 ASN A CA 1
ATOM 723 C C . ASN A 1 85 ? -10.333 3.070 3.245 1.00 91.94 85 ASN A C 1
ATOM 725 O O . ASN A 1 85 ? -10.631 3.931 2.423 1.00 91.94 85 ASN A O 1
ATOM 729 N N . PHE A 1 86 ? -9.723 1.950 2.865 1.00 93.56 86 PHE A N 1
ATOM 730 C CA . PHE A 1 86 ? -9.289 1.703 1.489 1.00 93.56 86 PHE A CA 1
ATOM 731 C C . PHE A 1 86 ? -10.448 1.753 0.479 1.00 93.56 86 PHE A C 1
ATOM 733 O O . PHE A 1 86 ? -10.261 2.093 -0.686 1.00 93.56 86 PHE A O 1
ATOM 740 N N . LYS A 1 87 ? -11.686 1.489 0.922 1.00 93.25 87 LYS A N 1
ATOM 741 C CA . LYS A 1 87 ? -12.895 1.690 0.102 1.00 93.25 87 LYS A CA 1
ATOM 742 C C . LYS A 1 87 ? -13.022 3.133 -0.409 1.00 93.25 87 LYS A C 1
ATOM 744 O O . LYS A 1 87 ? -13.581 3.334 -1.481 1.00 93.25 87 LYS A O 1
ATOM 749 N N . GLU A 1 88 ? -12.545 4.122 0.337 1.00 95.06 88 GLU A N 1
ATOM 750 C CA . GLU A 1 88 ? -12.554 5.529 -0.079 1.00 95.06 88 GLU A CA 1
ATOM 751 C C . GLU A 1 88 ? -11.552 5.776 -1.209 1.00 95.06 88 GLU A C 1
ATOM 753 O O . GLU A 1 88 ? -11.905 6.421 -2.191 1.00 95.06 88 GLU A O 1
ATOM 758 N N . ILE A 1 89 ? -10.376 5.140 -1.158 1.00 94.88 89 ILE A N 1
ATOM 759 C CA . ILE A 1 89 ? -9.416 5.132 -2.272 1.00 94.88 89 ILE A CA 1
ATOM 760 C C . ILE A 1 89 ? -10.020 4.471 -3.512 1.00 94.88 89 ILE A C 1
ATOM 762 O O . ILE A 1 89 ? -9.917 5.008 -4.608 1.00 94.88 89 ILE A O 1
ATOM 766 N N . LEU A 1 90 ? -10.724 3.346 -3.353 1.00 92.44 90 LEU A N 1
ATOM 767 C CA . LEU A 1 90 ? -11.411 2.699 -4.475 1.00 92.44 90 LEU A CA 1
ATOM 768 C C . LEU A 1 90 ? -12.507 3.583 -5.085 1.00 92.44 90 LEU A C 1
ATOM 770 O O . LEU A 1 90 ? -12.678 3.585 -6.301 1.00 92.44 90 LEU A O 1
ATOM 774 N N . LYS A 1 91 ? -13.249 4.339 -4.265 1.00 92.81 91 LYS A N 1
ATOM 775 C CA . LYS A 1 91 ? -14.229 5.317 -4.766 1.00 92.81 91 LYS A CA 1
ATOM 776 C C . LYS A 1 91 ? -13.545 6.411 -5.583 1.00 92.81 91 LYS A C 1
ATOM 778 O O . LYS A 1 91 ? -14.065 6.780 -6.628 1.00 92.81 91 LYS A O 1
ATOM 783 N N . GLU A 1 92 ? -12.407 6.912 -5.113 1.00 92.25 92 GLU A N 1
ATOM 784 C CA . GLU A 1 92 ? -11.621 7.926 -5.816 1.00 92.25 92 GLU A CA 1
ATOM 785 C C . GLU A 1 92 ? -11.064 7.393 -7.144 1.00 92.25 92 GLU A C 1
ATOM 787 O O . GLU A 1 92 ? -11.232 8.025 -8.181 1.00 92.25 92 GLU A O 1
ATOM 792 N N . LEU A 1 93 ? -10.501 6.182 -7.153 1.00 90.62 93 LEU A N 1
ATOM 793 C CA . LEU A 1 93 ? -10.036 5.532 -8.382 1.00 90.62 93 LEU A CA 1
ATOM 794 C C . LEU A 1 93 ? -11.177 5.302 -9.382 1.00 90.62 93 LEU A C 1
ATOM 796 O O . LEU A 1 93 ? -11.002 5.555 -10.568 1.00 90.62 93 LEU A O 1
ATOM 800 N N . LYS A 1 94 ? -12.368 4.909 -8.912 1.00 88.88 94 LYS A N 1
ATOM 801 C CA . LYS A 1 94 ? -13.550 4.751 -9.772 1.00 88.88 94 LYS A CA 1
ATOM 802 C C . LYS A 1 94 ? -13.989 6.068 -10.423 1.00 88.88 94 LYS A C 1
ATOM 804 O O . LYS A 1 94 ? -14.478 6.063 -11.546 1.00 88.88 94 LYS A O 1
ATOM 809 N N . LYS A 1 95 ? -13.822 7.212 -9.751 1.00 87.62 95 LYS A N 1
ATOM 810 C CA . LYS A 1 95 ? -14.086 8.516 -10.385 1.00 87.62 95 LYS A CA 1
ATOM 811 C C . LYS A 1 95 ? -13.120 8.782 -11.541 1.00 87.62 95 LYS A C 1
ATOM 813 O O . LYS A 1 95 ? -13.535 9.345 -12.546 1.00 87.62 95 LYS A O 1
ATOM 818 N N . ARG A 1 96 ? -11.863 8.349 -11.407 1.00 82.62 96 ARG A N 1
ATOM 819 C CA . ARG A 1 96 ? -10.826 8.490 -12.443 1.00 82.62 96 ARG A CA 1
ATOM 820 C C . ARG A 1 96 ? -10.990 7.510 -13.598 1.00 82.62 96 ARG A C 1
ATOM 822 O O . ARG A 1 96 ? -10.526 7.794 -14.686 1.00 82.62 96 ARG A O 1
ATOM 829 N N . GLU A 1 97 ? -11.660 6.383 -13.384 1.00 78.06 97 GLU A N 1
ATOM 830 C CA . GLU A 1 97 ? -11.969 5.414 -14.444 1.00 78.06 97 GLU A CA 1
ATOM 831 C C . GLU A 1 97 ? -12.818 6.034 -15.570 1.00 78.06 97 GLU A C 1
ATOM 833 O O . GLU A 1 97 ? -12.625 5.709 -16.737 1.00 78.06 97 GLU A O 1
ATOM 838 N N . ASN A 1 98 ? -13.712 6.971 -15.229 1.00 66.12 98 ASN A N 1
ATOM 839 C CA . ASN A 1 98 ? -14.651 7.598 -16.169 1.00 66.12 98 ASN A CA 1
ATOM 840 C C . ASN A 1 98 ? -14.183 8.958 -16.715 1.00 66.12 98 ASN A C 1
ATOM 842 O O . ASN A 1 98 ? -14.952 9.642 -17.384 1.00 66.12 98 ASN A O 1
ATOM 846 N N . ILE A 1 99 ? -12.957 9.377 -16.402 1.00 64.38 99 ILE A N 1
ATOM 847 C CA . ILE A 1 99 ? -12.364 10.631 -16.876 1.00 64.38 99 ILE A CA 1
ATOM 848 C C . ILE A 1 99 ? -11.044 10.236 -17.518 1.00 64.38 99 ILE A C 1
ATOM 850 O O . ILE A 1 99 ? -10.179 9.680 -16.842 1.00 64.38 99 ILE A O 1
ATOM 854 N N . SER A 1 100 ? -10.856 10.492 -18.814 1.00 66.38 100 SER A N 1
ATOM 855 C CA . SER A 1 100 ? -9.559 10.191 -19.420 1.00 66.38 100 SER A CA 1
ATOM 856 C C . SER A 1 100 ? -8.460 10.935 -18.641 1.00 66.38 100 SER A C 1
ATOM 858 O O . SER A 1 100 ? -8.634 12.093 -18.256 1.00 66.38 100 SER A O 1
ATOM 860 N N . GLY A 1 101 ? -7.302 10.310 -18.394 1.00 63.59 101 GLY A N 1
ATOM 861 C CA . GLY A 1 101 ? -6.214 10.952 -17.630 1.00 63.59 101 GLY A CA 1
ATOM 862 C C . GLY A 1 101 ? -5.708 12.275 -18.242 1.00 63.59 101 GLY A C 1
ATOM 863 O O . GLY A 1 101 ? -4.973 13.025 -17.598 1.00 63.59 101 GLY A O 1
ATOM 864 N N . ILE A 1 102 ? -6.110 12.572 -19.483 1.00 63.62 102 ILE A N 1
ATOM 865 C CA . ILE A 1 102 ? -5.876 13.832 -20.195 1.00 63.62 102 ILE A CA 1
ATOM 866 C C . ILE A 1 102 ? -6.900 14.903 -19.774 1.00 63.62 102 ILE A C 1
ATOM 868 O O . ILE A 1 102 ? -6.513 16.048 -19.545 1.00 63.62 102 ILE A O 1
ATOM 872 N N . GLU A 1 103 ? -8.180 14.553 -19.626 1.00 65.69 103 GLU A N 1
ATOM 873 C CA . GLU A 1 103 ? -9.233 15.456 -19.132 1.00 65.69 103 GLU A CA 1
ATOM 874 C C . GLU A 1 103 ? -9.066 15.786 -17.647 1.00 65.69 103 GLU A C 1
ATOM 876 O O . GLU A 1 103 ? -9.202 16.945 -17.259 1.00 65.69 103 GLU A O 1
ATOM 881 N N . GLU A 1 104 ? -8.677 14.811 -16.818 1.00 65.44 104 GLU A N 1
ATOM 882 C CA . GLU A 1 104 ? -8.429 15.044 -15.387 1.00 65.44 104 GLU A CA 1
ATOM 883 C C . GLU A 1 104 ? -7.320 16.090 -15.175 1.00 65.44 104 GLU A C 1
ATOM 885 O O . GLU A 1 104 ? -7.434 16.968 -14.321 1.00 65.44 104 GLU A O 1
ATOM 890 N N . LYS A 1 105 ? -6.254 16.043 -15.990 1.00 62.72 105 LYS A N 1
ATOM 891 C CA . LYS A 1 105 ? -5.158 17.024 -15.948 1.00 62.72 105 LYS A CA 1
ATOM 892 C C . LYS A 1 105 ? -5.580 18.415 -16.426 1.00 62.72 105 LYS A C 1
ATOM 894 O O . LYS A 1 105 ? -5.042 19.397 -15.921 1.00 62.72 105 LYS A O 1
ATOM 899 N N . LYS A 1 106 ? -6.521 18.515 -17.371 1.00 67.88 106 LYS A N 1
ATOM 900 C CA . LYS A 1 106 ? -7.058 19.803 -17.846 1.00 67.88 106 LYS A CA 1
ATOM 901 C C . LYS A 1 106 ? -7.948 20.486 -16.801 1.00 67.88 106 LYS A C 1
ATOM 903 O O . LYS A 1 106 ? -7.907 21.706 -16.704 1.00 67.88 106 LYS A O 1
ATOM 908 N N . ASN A 1 107 ? -8.666 19.711 -15.986 1.00 66.06 107 ASN A N 1
ATOM 909 C CA . ASN A 1 107 ? -9.626 20.215 -14.995 1.00 66.06 107 ASN A CA 1
ATOM 910 C C . ASN A 1 107 ? -9.016 20.579 -13.624 1.00 66.06 107 ASN A C 1
ATOM 912 O O . ASN A 1 107 ? -9.749 20.940 -12.711 1.00 66.06 107 ASN A O 1
ATOM 916 N N . ARG A 1 108 ? -7.690 20.466 -13.449 1.00 69.19 108 ARG A N 1
ATOM 917 C CA . ARG A 1 108 ? -6.972 20.849 -12.212 1.00 69.19 108 ARG A CA 1
ATOM 918 C C . ARG A 1 108 ? -6.474 22.308 -12.203 1.00 69.19 108 ARG A C 1
ATOM 920 O O . ARG A 1 108 ? -5.705 22.653 -11.308 1.00 69.19 108 ARG A O 1
ATOM 927 N N . LYS A 1 109 ? -6.840 23.119 -13.203 1.00 49.09 109 LYS A N 1
ATOM 928 C CA . LYS A 1 109 ? -6.541 24.560 -13.253 1.00 49.09 109 LYS A CA 1
ATOM 929 C C . LYS A 1 109 ? -7.601 25.376 -12.532 1.00 49.09 109 LYS A C 1
ATOM 931 O O . LYS A 1 109 ? -8.787 25.013 -12.669 1.00 49.09 109 LYS A O 1
#

pLDDT: mean 87.96, std 11.3, range [49.09, 98.5]

Organism: NCBI:txid38151